Protein AF-X0PVP9-F1 (afdb_monomer)

Nearest PDB structures (foldseek):
  1y10-assembly2_C  TM=5.896E-01  e=6.549E+00  Mycobacterium tuberculosis
  4pu8-assembly1_B  TM=3.270E-01  e=2.288E+00  Shewanella oneidensis MR-1
  4pu7-assembly1_B  TM=3.281E-01  e=2.434E+00  Shewanella oneidensis MR-1
  1x57-assembly1_A  TM=2.877E-01  e=2.590E+00  Homo sapiens

Radius of gyration: 11.0 Å; Cα contacts (8 Å, |Δi|>4): 78; chains: 1; bounding box: 25×20×30 Å

Mean predicted aligned error: 2.67 Å

Foldseek 3Di:
DFFLVRLCVVLVHDSVLLCVQLVDDLVNLLVQQVVVVHHSVPSRRRGDADPVSSVSSSVSPPD

Structure (mmCIF, N/CA/C/O backbone):
data_AF-X0PVP9-F1
#
_entry.id   AF-X0PVP9-F1
#
loop_
_atom_site.group_PDB
_atom_site.id
_atom_site.type_symbol
_atom_site.label_atom_id
_atom_site.label_alt_id
_atom_site.label_comp_id
_atom_site.label_asym_id
_atom_site.label_entity_id
_atom_site.label_seq_id
_atom_site.pdbx_PDB_ins_code
_atom_site.Cartn_x
_atom_site.Cartn_y
_atom_site.Cartn_z
_atom_site.occupancy
_atom_site.B_iso_or_equiv
_atom_site.auth_seq_id
_atom_site.auth_comp_id
_atom_site.auth_asym_id
_atom_site.auth_atom_id
_atom_site.pdbx_PDB_model_num
ATOM 1 N N . MET A 1 1 ? 8.891 -4.930 3.764 1.00 87.69 1 MET A N 1
ATOM 2 C CA . MET A 1 1 ? 7.964 -3.946 3.165 1.00 87.69 1 MET A CA 1
ATOM 3 C C . MET A 1 1 ? 6.858 -4.696 2.441 1.00 87.69 1 MET A C 1
ATOM 5 O O . MET A 1 1 ? 7.100 -5.822 2.016 1.00 87.69 1 MET A O 1
ATOM 9 N N . ARG A 1 2 ? 5.656 -4.125 2.362 1.00 93.50 2 ARG A N 1
ATOM 10 C CA . ARG A 1 2 ? 4.466 -4.728 1.745 1.00 93.50 2 ARG A CA 1
ATOM 11 C C . ARG A 1 2 ? 3.870 -3.793 0.709 1.00 93.50 2 ARG A C 1
ATOM 13 O O . ARG A 1 2 ? 3.970 -2.577 0.841 1.00 93.50 2 ARG A O 1
ATOM 20 N N . SER A 1 3 ? 3.243 -4.364 -0.309 1.00 96.44 3 SER A N 1
ATOM 21 C CA . SER A 1 3 ? 2.479 -3.584 -1.279 1.00 96.44 3 SER A CA 1
ATOM 22 C C . SER A 1 3 ? 1.075 -3.263 -0.778 1.00 96.44 3 SER A C 1
ATOM 24 O O . SER A 1 3 ? 0.579 -3.897 0.158 1.00 96.44 3 SER A O 1
ATOM 26 N N . ILE A 1 4 ? 0.410 -2.306 -1.428 1.00 96.12 4 ILE A N 1
ATOM 27 C CA . ILE A 1 4 ? -0.988 -1.958 -1.135 1.00 96.12 4 ILE A CA 1
ATOM 28 C C . ILE A 1 4 ? -1.884 -3.200 -1.278 1.00 96.12 4 ILE A C 1
ATOM 30 O O . ILE A 1 4 ? -2.715 -3.465 -0.413 1.00 96.12 4 ILE A O 1
ATOM 34 N N . ASN A 1 5 ? -1.670 -4.014 -2.320 1.00 96.69 5 ASN A N 1
ATOM 35 C CA . ASN A 1 5 ? -2.420 -5.258 -2.521 1.00 96.69 5 ASN A CA 1
ATOM 36 C C . ASN A 1 5 ? -2.181 -6.281 -1.399 1.00 96.69 5 ASN A C 1
ATOM 38 O O . ASN A 1 5 ? -3.120 -6.934 -0.949 1.00 96.69 5 ASN A O 1
ATOM 42 N N . GLN A 1 6 ? -0.938 -6.423 -0.930 1.00 97.25 6 GLN A N 1
ATOM 43 C CA . GLN A 1 6 ? -0.616 -7.333 0.174 1.00 97.25 6 GLN A CA 1
ATOM 44 C C . GLN A 1 6 ? -1.221 -6.855 1.497 1.00 97.25 6 GLN A C 1
ATOM 46 O O . GLN A 1 6 ? -1.747 -7.667 2.253 1.00 97.25 6 GLN A O 1
ATOM 51 N N . ALA A 1 7 ? -1.171 -5.552 1.772 1.00 96.38 7 ALA A N 1
ATOM 52 C CA . ALA A 1 7 ? -1.778 -4.961 2.960 1.00 96.38 7 ALA A CA 1
ATOM 53 C C . ALA A 1 7 ? -3.301 -5.145 2.972 1.00 96.38 7 ALA A C 1
ATOM 55 O O . ALA A 1 7 ? -3.853 -5.589 3.976 1.00 96.38 7 ALA A O 1
ATOM 56 N N . ALA A 1 8 ? -3.956 -4.892 1.836 1.00 96.81 8 ALA A N 1
ATOM 57 C CA . ALA A 1 8 ? -5.391 -5.092 1.653 1.00 96.81 8 ALA A CA 1
ATOM 58 C C . ALA A 1 8 ? -5.796 -6.549 1.922 1.00 96.81 8 ALA A C 1
ATOM 60 O O . ALA A 1 8 ? -6.715 -6.814 2.696 1.00 96.81 8 ALA A O 1
ATOM 61 N N . ALA A 1 9 ? -5.049 -7.502 1.355 1.00 96.94 9 ALA A N 1
ATOM 62 C CA . ALA A 1 9 ? -5.288 -8.926 1.570 1.00 96.94 9 ALA A CA 1
ATOM 63 C C . ALA A 1 9 ? -5.115 -9.347 3.041 1.00 96.94 9 ALA A C 1
ATOM 65 O O . ALA A 1 9 ? -5.902 -10.150 3.534 1.00 96.94 9 ALA A O 1
ATOM 66 N N . LEU A 1 10 ? -4.109 -8.811 3.740 1.00 95.75 10 LEU A N 1
ATOM 67 C CA . LEU A 1 10 ? -3.830 -9.140 5.144 1.00 95.75 10 LEU A CA 1
ATOM 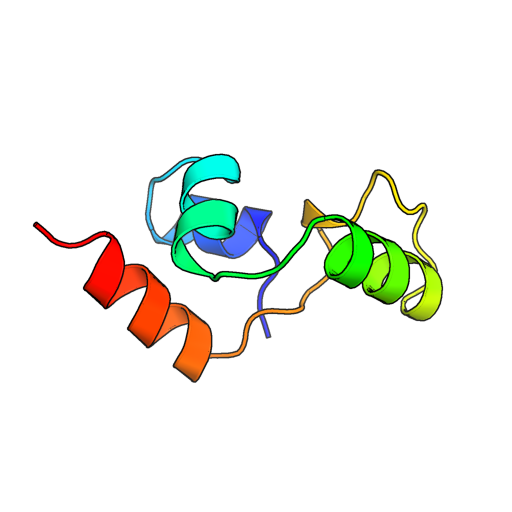68 C C . LEU A 1 10 ? -4.860 -8.565 6.115 1.00 95.75 10 LEU A C 1
ATOM 70 O O . LEU A 1 10 ? -5.192 -9.214 7.101 1.00 95.75 10 LEU A O 1
ATOM 74 N N . LEU A 1 11 ? -5.336 -7.348 5.855 1.00 95.00 11 LEU A N 1
ATOM 75 C CA . LEU A 1 11 ? -6.309 -6.665 6.708 1.00 95.00 11 LEU A CA 1
ATOM 76 C C . LEU A 1 11 ? -7.759 -6.954 6.299 1.00 95.00 11 LEU A C 1
ATOM 78 O O . LEU A 1 11 ? -8.676 -6.453 6.937 1.00 95.00 11 LEU A O 1
ATOM 82 N N . HIS A 1 12 ? -7.970 -7.781 5.269 1.00 96.06 12 HIS A N 1
ATOM 83 C CA . HIS A 1 12 ? -9.287 -8.117 4.721 1.00 96.06 12 HIS A CA 1
ATOM 84 C C . HIS A 1 12 ? -10.110 -6.888 4.293 1.00 96.06 12 HIS A C 1
ATOM 86 O O . HIS A 1 12 ? -11.330 -6.864 4.445 1.00 96.06 12 HIS A O 1
ATOM 92 N N . VAL A 1 13 ? -9.438 -5.890 3.714 1.00 96.19 13 VAL A N 1
ATOM 93 C CA . VAL A 1 13 ? -10.036 -4.645 3.199 1.00 96.19 13 VAL A CA 1
ATOM 94 C C . VAL A 1 13 ? -9.693 -4.446 1.723 1.00 96.19 13 VAL A C 1
ATOM 96 O O . VAL A 1 13 ? -8.936 -5.212 1.123 1.00 96.19 13 VAL A O 1
ATOM 99 N N . THR A 1 14 ? -10.244 -3.410 1.102 1.00 96.56 14 THR A N 1
ATOM 100 C CA . THR A 1 14 ? -9.924 -3.040 -0.277 1.00 96.56 14 THR A CA 1
ATOM 101 C C . THR A 1 14 ? -8.608 -2.252 -0.373 1.00 96.56 14 THR A C 1
ATOM 103 O O . THR A 1 14 ? -8.229 -1.536 0.556 1.00 96.56 14 THR A O 1
ATOM 106 N N . PRO A 1 15 ? -7.912 -2.284 -1.527 1.00 95.31 15 PRO A N 1
ATOM 107 C CA . PRO A 1 15 ? -6.764 -1.409 -1.772 1.00 95.31 15 PRO A CA 1
ATOM 108 C C . PRO A 1 15 ? -7.079 0.084 -1.605 1.00 95.31 15 PRO A C 1
ATOM 110 O O . PRO A 1 15 ? -6.198 0.847 -1.230 1.00 95.31 15 PRO A O 1
ATOM 113 N N . ALA A 1 16 ? -8.321 0.503 -1.877 1.00 94.12 16 ALA A N 1
ATOM 114 C CA . ALA A 1 16 ? -8.748 1.890 -1.710 1.00 94.12 16 ALA A CA 1
ATOM 115 C C . ALA A 1 16 ? -8.763 2.311 -0.232 1.00 94.12 16 ALA A C 1
ATOM 117 O O . ALA A 1 16 ? -8.285 3.394 0.091 1.00 94.12 16 ALA A O 1
ATOM 118 N N . GLU A 1 17 ? -9.226 1.436 0.663 1.00 95.19 17 GLU A N 1
ATOM 119 C CA . GLU A 1 17 ? -9.203 1.678 2.112 1.00 95.19 17 GLU A CA 1
ATOM 120 C C . GLU A 1 17 ? -7.773 1.744 2.656 1.00 95.19 17 GLU A C 1
ATOM 122 O O . GLU A 1 17 ? -7.472 2.588 3.493 1.00 95.19 17 GLU A O 1
ATOM 127 N N . ILE A 1 18 ? -6.858 0.915 2.138 1.00 96.00 18 ILE A N 1
ATOM 128 C CA . ILE A 1 18 ? -5.432 1.013 2.486 1.00 96.00 18 ILE A CA 1
ATOM 129 C C . ILE A 1 18 ? -4.850 2.359 2.051 1.00 96.00 18 ILE A C 1
ATOM 131 O O . ILE A 1 18 ? -4.095 2.961 2.810 1.00 96.00 18 ILE A O 1
ATOM 135 N N . LEU A 1 19 ? -5.176 2.833 0.845 1.00 93.69 19 LEU A N 1
ATOM 136 C CA . LEU A 1 19 ? -4.691 4.123 0.350 1.00 93.69 19 LEU A CA 1
ATOM 137 C C . LEU A 1 19 ? -5.158 5.265 1.253 1.00 93.69 19 LEU A C 1
ATOM 139 O O . LEU A 1 19 ? -4.319 6.016 1.751 1.00 93.69 19 LEU A O 1
ATOM 143 N N . ASP A 1 20 ? -6.459 5.320 1.535 1.00 93.50 20 ASP A N 1
ATOM 144 C CA . ASP A 1 20 ? -7.059 6.326 2.414 1.00 93.50 20 ASP A CA 1
ATOM 145 C C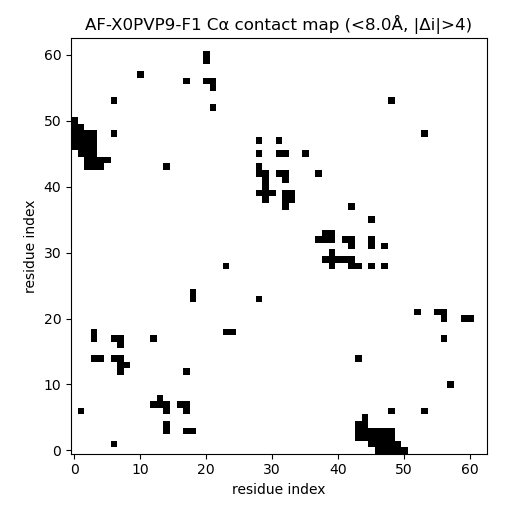 . ASP A 1 20 ? -6.438 6.290 3.822 1.00 93.50 20 ASP A C 1
ATOM 147 O O . ASP A 1 20 ? -5.971 7.303 4.345 1.00 93.50 20 ASP A O 1
ATOM 151 N N . ALA A 1 21 ? -6.295 5.092 4.395 1.00 94.00 21 ALA A N 1
ATOM 152 C CA . ALA A 1 21 ? -5.710 4.908 5.718 1.00 94.00 21 ALA A CA 1
ATOM 153 C C . ALA A 1 21 ? -4.190 5.139 5.763 1.00 94.00 21 ALA A C 1
ATOM 155 O O . ALA A 1 21 ? -3.667 5.485 6.823 1.00 94.00 21 ALA A O 1
ATOM 156 N N . SER A 1 22 ? -3.458 4.965 4.658 1.00 92.50 22 SER A N 1
ATOM 157 C CA . SER A 1 22 ? -2.009 5.212 4.599 1.00 92.50 22 SER A CA 1
ATOM 158 C C . SER A 1 22 ? -1.676 6.706 4.560 1.00 92.50 22 SER A C 1
ATOM 160 O O . SER A 1 22 ? -0.661 7.126 5.117 1.00 92.50 22 SER A O 1
ATOM 162 N N . GLY A 1 23 ? -2.551 7.520 3.960 1.00 91.19 23 GLY A N 1
ATOM 163 C CA . GLY A 1 23 ? -2.288 8.930 3.671 1.00 91.19 23 GLY A CA 1
ATOM 164 C C . GLY A 1 23 ? -1.286 9.157 2.533 1.00 91.19 23 GLY A C 1
ATOM 165 O O . GLY A 1 23 ? -0.826 10.284 2.368 1.00 91.19 23 GLY A O 1
ATOM 166 N N . LEU A 1 24 ? -0.941 8.112 1.772 1.00 90.88 24 LEU A N 1
ATOM 167 C CA . LEU A 1 24 ? -0.118 8.220 0.569 1.00 90.88 24 LEU A CA 1
ATOM 168 C C . LEU A 1 24 ? -0.950 8.774 -0.584 1.00 90.88 24 LEU A C 1
ATOM 170 O O . LEU A 1 24 ? -2.090 8.361 -0.813 1.00 90.88 24 LEU A O 1
ATOM 174 N N . THR A 1 25 ? -0.364 9.689 -1.344 1.00 92.06 25 THR A N 1
ATOM 175 C CA . THR A 1 25 ? -0.991 10.216 -2.553 1.00 92.06 25 THR A CA 1
ATOM 176 C C . THR A 1 25 ? -0.731 9.303 -3.747 1.00 92.06 25 THR A C 1
ATOM 178 O O . THR A 1 25 ? 0.259 8.571 -3.803 1.00 92.06 25 THR A O 1
ATOM 181 N N . LEU A 1 26 ? -1.616 9.366 -4.746 1.00 91.62 26 LEU A N 1
ATOM 182 C CA . LEU A 1 26 ? -1.450 8.588 -5.973 1.00 91.62 26 LEU A CA 1
ATOM 183 C C . LEU A 1 26 ? -0.139 8.939 -6.698 1.00 91.62 26 LEU A C 1
ATOM 185 O O . LEU A 1 26 ? 0.571 8.035 -7.117 1.00 91.62 26 LEU A O 1
ATOM 189 N N . GLY A 1 27 ? 0.222 10.225 -6.761 1.00 93.44 27 GLY A N 1
ATOM 190 C CA . GLY A 1 27 ? 1.450 10.671 -7.427 1.00 93.44 27 GLY A CA 1
ATOM 191 C C . GLY A 1 27 ? 2.734 10.177 -6.751 1.00 93.44 27 GLY A C 1
ATOM 192 O O . GLY A 1 27 ? 3.686 9.820 -7.440 1.00 93.44 27 GLY A O 1
ATOM 193 N N . GLU A 1 28 ? 2.768 10.091 -5.416 1.00 93.25 28 GLU A N 1
ATOM 194 C CA . GLU A 1 28 ? 3.904 9.489 -4.695 1.00 93.25 28 GLU A CA 1
ATOM 195 C C . GLU A 1 28 ? 4.056 8.005 -5.040 1.00 93.25 28 GLU A C 1
ATOM 197 O O . GLU A 1 28 ? 5.164 7.518 -5.253 1.00 93.25 28 GLU A O 1
ATOM 202 N N . LEU A 1 29 ? 2.938 7.288 -5.130 1.00 94.31 29 LEU A N 1
ATOM 203 C CA . LEU A 1 29 ? 2.913 5.860 -5.429 1.00 94.31 29 LEU A CA 1
ATOM 204 C C . LEU A 1 29 ? 3.288 5.557 -6.882 1.00 94.31 29 LEU A C 1
ATOM 206 O O . LEU A 1 29 ? 4.040 4.618 -7.131 1.00 94.31 29 LEU A O 1
ATOM 210 N N . GLU A 1 30 ? 2.787 6.351 -7.825 1.00 94.88 30 GLU A N 1
ATOM 211 C CA . GLU A 1 30 ? 3.147 6.286 -9.244 1.00 94.88 30 GLU A CA 1
ATOM 212 C C . GLU A 1 30 ? 4.643 6.541 -9.439 1.00 94.88 30 GLU A C 1
ATOM 214 O O . GLU A 1 30 ? 5.317 5.757 -10.103 1.00 94.88 30 GLU A O 1
ATOM 219 N N . HIS A 1 31 ? 5.190 7.566 -8.780 1.00 94.88 31 HIS A N 1
ATOM 220 C CA . HIS A 1 31 ? 6.620 7.860 -8.842 1.00 94.88 31 HIS A CA 1
ATOM 221 C C . HIS A 1 31 ? 7.475 6.728 -8.252 1.00 94.88 31 HIS A C 1
ATOM 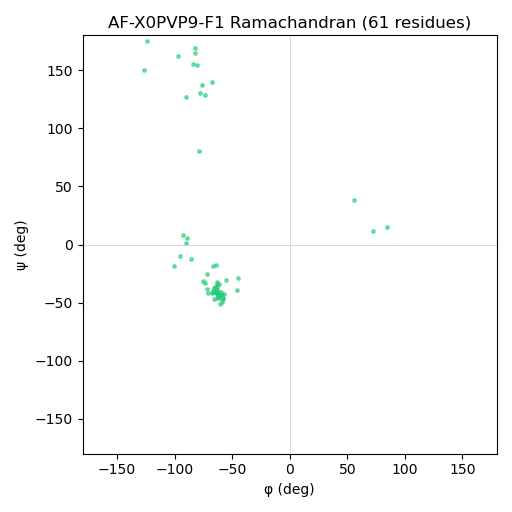223 O O . HIS A 1 31 ? 8.484 6.335 -8.835 1.00 94.88 31 HIS A O 1
ATOM 229 N N . LEU A 1 32 ? 7.065 6.159 -7.113 1.00 93.00 32 LEU A N 1
ATOM 230 C CA . LEU A 1 32 ? 7.742 5.001 -6.523 1.00 93.00 32 LEU A CA 1
ATOM 231 C C . LEU A 1 32 ? 7.677 3.769 -7.436 1.00 93.00 32 LEU A C 1
ATOM 233 O O . LEU A 1 32 ? 8.637 3.003 -7.477 1.00 93.00 32 LEU A O 1
ATOM 237 N N . ALA A 1 33 ? 6.586 3.587 -8.184 1.00 94.69 33 ALA A N 1
ATOM 238 C CA . ALA A 1 33 ? 6.469 2.515 -9.167 1.00 94.69 33 ALA A CA 1
ATOM 239 C C . ALA A 1 33 ? 7.491 2.663 -10.296 1.00 94.69 33 ALA A C 1
ATOM 241 O O . ALA A 1 33 ? 8.180 1.693 -10.607 1.00 94.69 33 ALA A O 1
ATOM 242 N N . GLU A 1 34 ? 7.649 3.870 -10.845 1.00 95.56 34 GLU A N 1
ATOM 243 C CA . GLU A 1 34 ? 8.660 4.148 -11.873 1.00 95.56 34 GLU A CA 1
ATOM 244 C C . GLU A 1 34 ? 10.080 3.881 -11.363 1.00 95.56 34 GLU A C 1
ATOM 246 O O . GLU A 1 34 ? 10.883 3.258 -12.060 1.00 95.56 34 GLU A O 1
A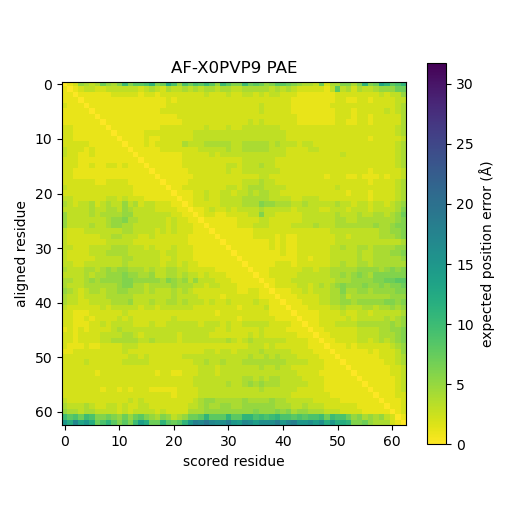TOM 251 N N . LEU A 1 35 ? 10.389 4.314 -10.134 1.00 94.00 35 LEU A N 1
ATOM 252 C CA . LEU A 1 35 ? 11.701 4.098 -9.513 1.00 94.00 35 LEU A CA 1
ATOM 253 C C . LEU A 1 35 ? 12.023 2.612 -9.304 1.00 94.00 35 LEU A C 1
ATOM 255 O O . LEU A 1 35 ? 13.188 2.225 -9.386 1.00 94.00 35 LEU A O 1
ATOM 259 N N . ASP A 1 36 ? 11.004 1.790 -9.059 1.00 90.50 36 ASP A N 1
ATOM 260 C CA . ASP A 1 36 ? 11.125 0.340 -8.867 1.00 90.50 36 ASP A CA 1
ATOM 261 C C . ASP A 1 36 ? 11.011 -0.443 -10.199 1.00 90.50 36 ASP A C 1
ATOM 263 O O . ASP A 1 36 ? 11.033 -1.673 -10.216 1.00 90.50 36 ASP A O 1
ATOM 267 N N . GLY A 1 37 ? 10.930 0.263 -11.338 1.00 92.50 37 GLY A N 1
ATOM 268 C CA . GLY A 1 37 ? 10.931 -0.312 -12.689 1.00 92.50 37 GLY A CA 1
ATOM 269 C C . GLY A 1 37 ? 9.567 -0.788 -13.195 1.00 92.50 37 GLY A C 1
ATOM 270 O O . GLY A 1 37 ? 9.506 -1.535 -14.175 1.00 92.50 37 GLY A O 1
ATOM 271 N N . TYR A 1 38 ? 8.481 -0.375 -12.546 1.00 92.00 38 TYR A N 1
ATOM 272 C CA . TYR A 1 38 ? 7.108 -0.668 -12.948 1.00 92.00 38 TYR A CA 1
ATOM 273 C C . TYR A 1 38 ? 6.484 0.474 -13.751 1.00 92.00 38 TYR A C 1
ATOM 275 O O . TYR A 1 38 ? 6.931 1.618 -13.708 1.00 92.00 38 TYR A O 1
ATOM 283 N N . ASP A 1 39 ? 5.396 0.161 -14.457 1.00 95.12 39 ASP A N 1
ATOM 284 C CA . ASP A 1 39 ? 4.513 1.195 -14.995 1.00 95.12 39 ASP A CA 1
ATOM 285 C C . ASP A 1 39 ? 3.800 1.923 -13.831 1.00 95.12 39 ASP A C 1
ATOM 287 O O . ASP A 1 39 ? 3.358 1.246 -12.891 1.00 95.12 39 ASP A O 1
ATOM 291 N N . PRO A 1 40 ? 3.633 3.261 -13.878 1.00 93.38 40 PRO A N 1
ATOM 292 C CA . PRO A 1 40 ? 2.898 4.031 -12.870 1.00 93.38 40 PRO A CA 1
ATOM 293 C C . PRO A 1 40 ? 1.551 3.415 -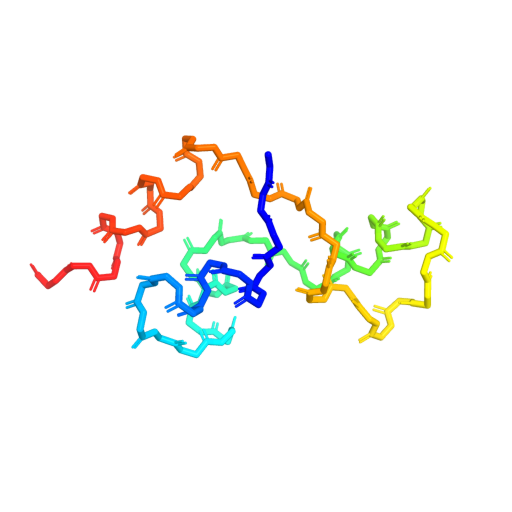12.478 1.00 93.38 40 PRO A C 1
ATOM 295 O O . PRO A 1 40 ? 1.207 3.348 -11.298 1.00 93.38 40 PRO A O 1
ATOM 298 N N . CYS A 1 41 ? 0.807 2.862 -13.442 1.00 93.81 41 CYS A N 1
ATOM 299 C CA . CYS A 1 41 ? -0.507 2.254 -13.217 1.00 93.81 41 CYS A CA 1
ATOM 300 C C . CYS A 1 41 ? -0.451 1.018 -12.305 1.00 93.81 41 CYS A C 1
ATOM 302 O O . CYS A 1 41 ? -1.475 0.576 -11.776 1.00 93.81 41 CYS A O 1
ATOM 304 N N . GLN A 1 42 ? 0.733 0.437 -12.122 1.00 94.94 42 GLN A N 1
ATOM 305 C CA . GLN A 1 42 ? 0.959 -0.754 -11.318 1.00 94.94 42 GLN A CA 1
ATOM 306 C C . GLN A 1 42 ? 1.346 -0.452 -9.865 1.00 94.94 42 GLN A C 1
ATOM 308 O O . GLN A 1 42 ? 1.632 -1.382 -9.111 1.00 94.94 42 GLN A O 1
ATOM 313 N N . TYR A 1 43 ? 1.289 0.806 -9.426 1.00 95.06 43 TYR A N 1
ATOM 314 C CA . TYR A 1 43 ? 1.703 1.259 -8.092 1.00 95.06 43 TYR A CA 1
ATOM 315 C C . TYR A 1 43 ? 1.227 0.395 -6.906 1.00 95.06 43 TYR A C 1
ATOM 317 O O . TYR A 1 43 ? 1.902 0.281 -5.885 1.00 95.06 43 TYR A O 1
ATOM 325 N N . ARG A 1 44 ? 0.079 -0.282 -7.027 1.00 95.38 44 ARG A N 1
ATOM 326 C CA . ARG A 1 44 ? -0.487 -1.136 -5.965 1.00 95.38 44 ARG A CA 1
ATOM 327 C C . ARG A 1 44 ? 0.337 -2.384 -5.648 1.00 95.38 44 ARG A C 1
ATOM 329 O O . ARG A 1 44 ? 0.116 -2.988 -4.597 1.00 95.38 44 ARG A O 1
ATOM 336 N N . GLN A 1 45 ? 1.230 -2.801 -6.546 1.00 94.88 45 GLN A N 1
ATOM 337 C CA . GLN A 1 45 ? 2.093 -3.971 -6.358 1.00 94.88 45 GLN A CA 1
ATOM 338 C C . GLN A 1 45 ? 3.483 -3.619 -5.815 1.00 94.88 45 GLN A C 1
ATOM 340 O O . GLN A 1 45 ? 4.202 -4.518 -5.386 1.00 94.88 45 GLN A O 1
ATOM 345 N N . VAL A 1 46 ? 3.819 -2.328 -5.762 1.00 93.75 4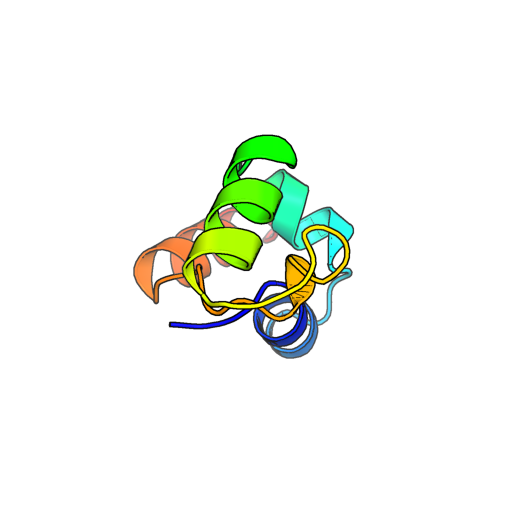6 VAL A N 1
ATOM 346 C CA . VAL A 1 46 ? 5.109 -1.827 -5.282 1.00 93.75 46 VAL A CA 1
ATOM 347 C C . VAL A 1 46 ? 5.168 -1.952 -3.756 1.00 93.75 46 VAL A C 1
ATOM 349 O O . VAL A 1 46 ? 4.231 -1.523 -3.071 1.00 93.75 46 VAL A O 1
ATOM 352 N N . PRO A 1 47 ? 6.222 -2.556 -3.183 1.00 93.50 47 PRO A N 1
ATOM 353 C CA . PRO A 1 47 ? 6.322 -2.780 -1.747 1.00 93.50 47 PRO A CA 1
ATOM 354 C C . PRO A 1 47 ? 6.747 -1.503 -1.006 1.00 93.50 47 PRO A C 1
ATOM 356 O O . PRO A 1 47 ? 7.906 -1.355 -0.637 1.00 93.50 47 PRO A O 1
ATOM 359 N N . VAL A 1 48 ? 5.800 -0.597 -0.755 1.00 93.25 48 VAL A N 1
A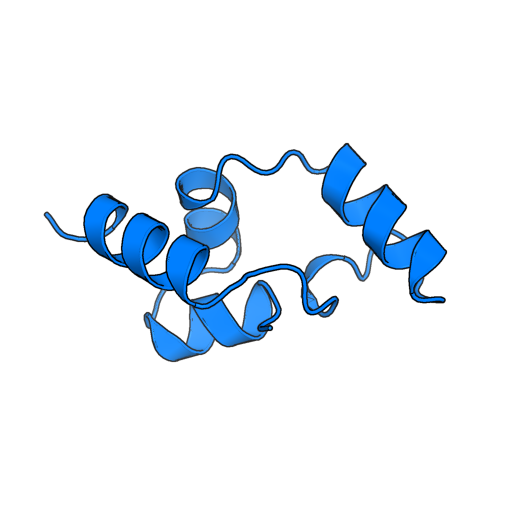TOM 360 C CA . VAL A 1 48 ? 6.052 0.731 -0.156 1.00 93.25 48 VAL A CA 1
ATOM 361 C C . VAL A 1 48 ? 5.736 0.832 1.340 1.00 93.25 48 VAL A C 1
ATOM 363 O O . VAL A 1 48 ? 6.226 1.736 2.006 1.00 93.25 48 VAL A O 1
ATOM 366 N N . LEU A 1 49 ? 4.944 -0.089 1.894 1.00 94.50 49 LEU A N 1
ATOM 367 C CA . LEU A 1 49 ? 4.483 -0.018 3.283 1.00 94.50 49 LEU A CA 1
ATOM 368 C C . LEU A 1 49 ? 5.456 -0.726 4.231 1.00 94.50 49 LEU A C 1
ATOM 370 O O . LEU A 1 49 ? 5.788 -1.905 4.047 1.00 94.50 49 LEU A O 1
ATOM 374 N N . THR A 1 50 ? 5.899 -0.032 5.273 1.00 95.25 50 THR A N 1
ATOM 375 C CA . THR A 1 50 ? 6.694 -0.621 6.359 1.00 95.25 50 THR A CA 1
ATOM 376 C C . THR A 1 50 ? 5.801 -1.315 7.393 1.00 95.25 50 THR A C 1
ATOM 378 O O . THR A 1 50 ? 4.581 -1.164 7.382 1.00 95.25 50 THR A O 1
ATOM 381 N N . ASP A 1 51 ? 6.391 -2.083 8.315 1.00 94.56 51 ASP A N 1
ATOM 382 C CA . ASP A 1 51 ? 5.629 -2.680 9.426 1.00 94.56 51 ASP A CA 1
ATOM 383 C C . ASP A 1 51 ? 4.991 -1.609 10.327 1.00 94.56 51 ASP A C 1
ATOM 385 O O . ASP A 1 51 ? 3.877 -1.787 10.813 1.00 94.56 51 ASP A O 1
ATOM 389 N N . HIS A 1 52 ? 5.660 -0.464 10.494 1.00 94.44 52 HIS A N 1
ATOM 390 C CA . HIS A 1 52 ? 5.118 0.670 11.237 1.00 94.44 52 HIS A CA 1
ATOM 391 C C . HIS A 1 52 ? 3.907 1.296 10.528 1.00 94.44 52 HIS A C 1
ATOM 393 O O . HIS A 1 52 ? 2.916 1.623 11.180 1.00 94.44 52 HIS A O 1
ATOM 399 N N . ASP A 1 53 ? 3.939 1.409 9.197 1.00 95.06 53 ASP A N 1
ATOM 400 C CA . ASP A 1 53 ? 2.785 1.893 8.428 1.00 95.06 53 ASP A CA 1
ATOM 401 C C . ASP A 1 53 ? 1.611 0.920 8.532 1.00 95.06 53 ASP A C 1
ATOM 403 O O . ASP A 1 53 ? 0.479 1.346 8.739 1.00 95.06 53 ASP A O 1
ATOM 407 N N . MET A 1 54 ? 1.882 -0.388 8.473 1.00 96.31 54 MET A N 1
ATOM 408 C CA . MET A 1 54 ? 0.859 -1.422 8.653 1.00 96.31 54 MET A CA 1
ATOM 409 C C . MET A 1 54 ? 0.163 -1.319 10.010 1.00 96.31 54 MET A C 1
ATOM 411 O O . MET A 1 54 ? -1.061 -1.412 10.060 1.00 96.31 54 MET A O 1
ATOM 415 N N . GLN A 1 55 ? 0.919 -1.095 11.090 1.00 94.88 55 GLN A N 1
ATOM 416 C CA . GLN A 1 55 ? 0.360 -0.881 12.427 1.00 94.88 55 GLN A CA 1
ATOM 417 C C . GLN A 1 55 ? -0.587 0.329 12.428 1.00 94.88 55 GLN A C 1
ATOM 419 O O . GLN A 1 55 ? -1.739 0.214 12.830 1.00 94.88 55 GLN A O 1
ATOM 424 N N . ARG A 1 56 ? -0.139 1.468 11.885 1.00 94.94 56 ARG A N 1
ATOM 425 C CA . ARG A 1 56 ? -0.941 2.702 11.823 1.00 94.94 56 ARG A CA 1
ATOM 426 C C . ARG A 1 56 ? -2.192 2.563 10.959 1.00 94.94 56 ARG A C 1
ATOM 428 O O . ARG A 1 56 ? -3.222 3.140 11.290 1.00 94.94 56 ARG A O 1
ATOM 435 N N . ILE A 1 57 ? -2.096 1.842 9.845 1.00 95.38 57 ILE A N 1
ATOM 436 C CA . ILE A 1 57 ? -3.228 1.557 8.958 1.00 95.38 57 ILE A CA 1
ATOM 437 C C . ILE A 1 57 ? -4.243 0.674 9.687 1.00 95.38 57 ILE A C 1
ATOM 439 O O . ILE A 1 57 ? -5.428 0.992 9.685 1.00 95.38 57 ILE A O 1
ATOM 443 N N . ALA A 1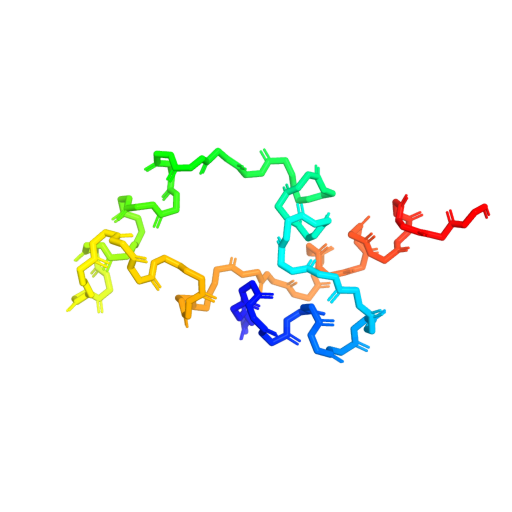 58 ? -3.790 -0.390 10.354 1.00 95.06 58 ALA A N 1
ATOM 444 C CA . ALA A 1 58 ? -4.661 -1.266 11.133 1.00 95.06 58 ALA A CA 1
ATOM 445 C C . ALA A 1 58 ? -5.361 -0.514 12.278 1.00 95.06 58 ALA A C 1
ATOM 447 O O . ALA A 1 58 ? -6.566 -0.679 12.462 1.00 95.06 58 ALA A O 1
ATOM 448 N N . ASP A 1 59 ? -4.642 0.360 12.988 1.00 94.69 59 ASP A N 1
ATOM 449 C CA . ASP A 1 59 ? -5.208 1.193 14.055 1.00 94.69 59 ASP A CA 1
ATOM 450 C C . ASP A 1 59 ? -6.271 2.169 13.518 1.00 94.69 59 ASP A C 1
ATOM 452 O O . ASP A 1 59 ? -7.274 2.408 14.179 1.00 94.69 59 ASP A O 1
ATOM 456 N N . ARG A 1 60 ? -6.083 2.718 12.308 1.00 93.06 60 ARG A N 1
ATOM 457 C CA . ARG A 1 60 ? -7.046 3.628 11.654 1.00 93.06 6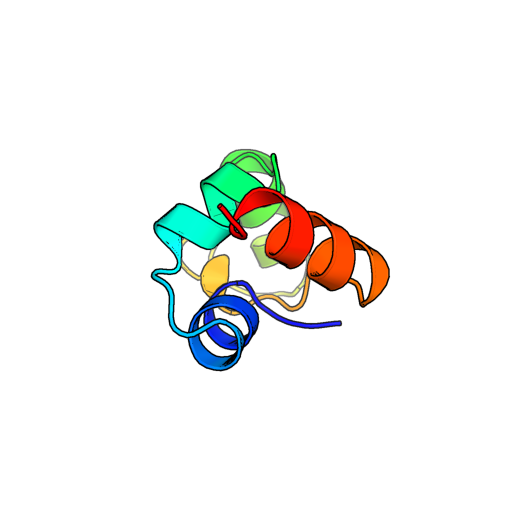0 ARG A CA 1
ATOM 458 C C . ARG A 1 60 ? -8.294 2.926 11.123 1.00 93.06 60 ARG A C 1
ATOM 460 O O . ARG A 1 60 ? -9.351 3.544 11.074 1.00 93.06 60 ARG A O 1
ATOM 467 N N . LEU A 1 61 ? -8.155 1.679 10.676 1.00 92.12 61 LEU A N 1
ATOM 468 C CA . LEU A 1 61 ? -9.256 0.867 10.147 1.00 92.12 61 LEU A CA 1
ATOM 469 C C . LEU A 1 61 ? -10.031 0.131 11.250 1.00 92.12 61 LEU A C 1
ATOM 471 O O . LEU A 1 61 ? -11.105 -0.410 10.989 1.00 92.12 61 LEU A O 1
ATOM 475 N N . SER A 1 62 ? -9.491 0.095 12.470 1.00 83.00 62 SER A N 1
ATOM 476 C CA . SER A 1 62 ? -10.176 -0.462 13.633 1.00 83.00 62 SER A CA 1
ATOM 477 C C . SER A 1 62 ? -11.222 0.539 14.160 1.00 83.00 62 SER A C 1
ATOM 479 O O . SER A 1 62 ? -10.889 1.715 14.312 1.00 83.00 62 SER A O 1
ATOM 481 N N . PRO A 1 63 ? -12.474 0.108 14.405 1.00 67.12 63 PRO A N 1
ATOM 482 C CA . PRO A 1 63 ? -13.557 0.970 14.886 1.00 67.12 63 PRO A CA 1
ATOM 483 C C . PRO A 1 63 ? -13.378 1.465 16.328 1.00 67.12 63 PRO A C 1
ATOM 485 O O . PRO A 1 63 ? -12.715 0.768 17.131 1.00 67.12 63 PRO A O 1
#

pLDDT: mean 93.71, std 4.05, range [67.12, 97.25]

Solvent-accessible surface area (backbone atoms only — not comparable to full-atom values): 3513 Å² total; per-residue (Å²): 107,35,16,44,52,54,50,10,64,74,70,74,50,50,52,65,57,46,38,68,50,63,70,63,53,70,68,60,38,24,51,51,12,46,76,73,74,42,59,45,91,50,27,50,69,40,59,76,38,44,73,68,52,50,51,52,28,53,61,65,73,49,132

Organism: NCBI:txid1219028

Sequence (63 aa):
MRSINQAAALLHVTPAEILDASGLTLGELEHLAELDGYDPCQYRQVPVLTDHDMQRIADRLSP

Secondary structure (DSSP, 8-state):
-B-HHHHHHHHTS-HHHHHHHHT--HHHHHHHHHHTTS-GGGGGGS--B-HHHHHHHHHHH--